Protein AF-A0AAV7KYD8-F1 (afdb_monomer_lite)

Radius of gyration: 27.92 Å; chains: 1; bounding box: 53×37×83 Å

pLDDT: mean 85.66, std 10.7, range [46.75, 97.38]

Structure (mmCIF, N/CA/C/O backbone):
data_AF-A0AAV7KYD8-F1
#
_entry.id   AF-A0AAV7KYD8-F1
#
loop_
_atom_site.group_PDB
_atom_site.id
_atom_site.type_symbol
_atom_site.label_atom_id
_atom_site.label_alt_id
_atom_site.label_comp_id
_atom_site.label_asym_id
_atom_site.label_entity_id
_atom_site.label_seq_id
_atom_site.pdbx_PDB_ins_code
_atom_site.Cartn_x
_atom_site.Cartn_y
_atom_site.Cartn_z
_atom_site.occupancy
_atom_site.B_iso_or_equiv
_atom_site.auth_seq_id
_atom_site.auth_comp_id
_atom_site.auth_asym_id
_atom_site.auth_atom_id
_atom_site.pdbx_PDB_model_num
ATOM 1 N N . MET A 1 1 ? -21.804 -16.417 23.894 1.00 46.75 1 MET A N 1
ATOM 2 C CA . MET A 1 1 ? -22.996 -15.997 24.663 1.00 46.75 1 MET A CA 1
ATOM 3 C C . MET A 1 1 ? -22.481 -15.231 25.869 1.00 46.75 1 MET A C 1
ATOM 5 O O . MET A 1 1 ? -21.725 -15.810 26.631 1.00 46.75 1 MET A O 1
ATOM 9 N N . GLY A 1 2 ? -22.766 -13.933 25.961 1.00 50.97 2 GLY A N 1
ATOM 10 C CA . GLY A 1 2 ? -22.328 -13.080 27.070 1.00 50.97 2 GLY A CA 1
ATOM 11 C C . GLY A 1 2 ? -23.546 -12.567 27.826 1.00 50.97 2 GLY A C 1
ATOM 12 O O . GLY A 1 2 ? -24.590 -12.353 27.208 1.00 50.97 2 GLY A O 1
ATOM 13 N N . ILE A 1 3 ? -23.422 -12.423 29.142 1.00 55.94 3 ILE A N 1
ATOM 14 C CA . ILE A 1 3 ? -24.475 -11.939 30.040 1.00 55.94 3 ILE A CA 1
ATOM 15 C C . ILE A 1 3 ? -23.878 -10.799 30.842 1.00 55.94 3 ILE A C 1
ATOM 17 O O . ILE A 1 3 ? -22.783 -10.935 31.381 1.00 55.94 3 ILE A O 1
ATOM 21 N N . ILE A 1 4 ? -24.587 -9.675 30.888 1.00 53.84 4 ILE A N 1
ATOM 22 C CA . ILE A 1 4 ? -24.207 -8.537 31.717 1.00 53.84 4 ILE A CA 1
ATOM 23 C C . ILE A 1 4 ? -24.899 -8.736 33.059 1.00 53.84 4 ILE A C 1
ATOM 25 O O . ILE A 1 4 ? -26.109 -8.573 33.185 1.00 53.84 4 ILE A O 1
ATOM 29 N N . GLY A 1 5 ? -24.117 -9.141 34.046 1.00 62.25 5 GLY A N 1
ATOM 30 C CA . GLY A 1 5 ? -24.541 -9.311 35.422 1.00 62.25 5 GLY A CA 1
ATOM 31 C C . GLY A 1 5 ? -23.306 -9.442 36.296 1.00 62.25 5 GLY A C 1
ATOM 32 O O . GLY A 1 5 ? -22.256 -9.876 35.824 1.00 62.25 5 GLY A O 1
ATOM 33 N N . ASP A 1 6 ? -23.424 -9.042 37.557 1.00 62.88 6 ASP A N 1
ATOM 34 C CA . ASP A 1 6 ? -22.339 -9.217 38.514 1.00 62.88 6 ASP A CA 1
ATOM 35 C C . ASP A 1 6 ? -21.933 -10.699 38.612 1.00 62.88 6 ASP A C 1
ATOM 37 O O . ASP A 1 6 ? -22.793 -11.58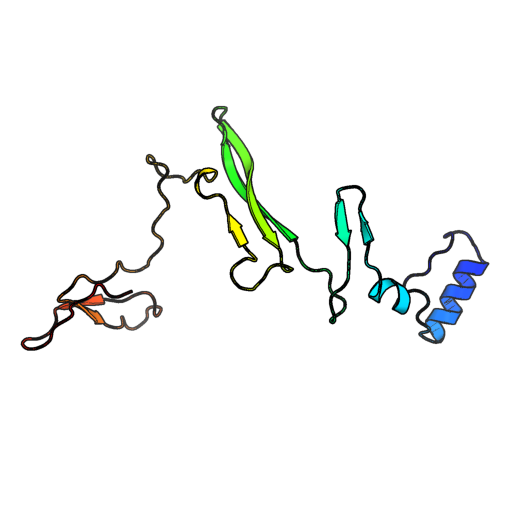2 38.703 1.00 62.88 6 ASP A O 1
ATOM 41 N N . ALA A 1 7 ? -20.624 -10.960 38.584 1.00 63.22 7 ALA A N 1
ATOM 42 C CA . ALA A 1 7 ? -20.066 -12.310 38.547 1.00 63.22 7 ALA A CA 1
ATOM 43 C C . ALA A 1 7 ? -20.322 -13.097 39.843 1.00 63.22 7 ALA A C 1
ATOM 45 O O . ALA A 1 7 ? -20.251 -14.325 39.826 1.00 63.22 7 ALA A O 1
ATOM 46 N N . SER A 1 8 ? -20.640 -12.411 40.948 1.00 76.38 8 SER A N 1
ATOM 47 C CA . SER A 1 8 ? -20.964 -13.039 42.234 1.00 76.38 8 SER A CA 1
ATOM 48 C C . SER A 1 8 ? -22.467 -13.264 42.453 1.00 76.38 8 SER A C 1
ATOM 50 O O . SER A 1 8 ? -22.863 -13.978 43.375 1.00 76.38 8 SER A O 1
ATOM 52 N N . SER A 1 9 ? -23.324 -12.726 41.580 1.00 84.00 9 SER A N 1
ATOM 53 C CA . SER A 1 9 ? -24.775 -12.876 41.690 1.00 84.00 9 SER A CA 1
ATOM 54 C C . SER A 1 9 ? -25.233 -14.285 41.300 1.00 84.00 9 SER A C 1
ATOM 56 O O . SER A 1 9 ? -25.197 -14.691 40.133 1.00 84.00 9 SER A O 1
ATOM 58 N N . SER A 1 10 ? -25.752 -15.020 42.284 1.00 84.62 10 SER A N 1
ATOM 59 C CA . SER A 1 10 ? -26.361 -16.342 42.097 1.00 84.62 10 SER A CA 1
ATOM 60 C C . SER A 1 10 ? -27.524 -16.319 41.096 1.00 84.62 10 SER A C 1
ATOM 62 O O . SER A 1 10 ? -27.648 -17.236 40.283 1.00 84.62 10 SER A O 1
ATOM 64 N N . CYS A 1 11 ? -28.323 -15.245 41.081 1.00 81.31 11 CYS A N 1
ATOM 65 C CA . CYS A 1 11 ? -29.377 -15.028 40.087 1.00 81.31 11 CYS A CA 1
ATOM 66 C C . CYS A 1 11 ? -28.812 -14.878 38.670 1.00 81.31 11 CYS A C 1
ATOM 68 O O . CYS A 1 11 ? -29.321 -15.511 37.745 1.00 81.31 11 CYS A O 1
ATOM 70 N N . SER A 1 12 ? -27.747 -14.091 38.489 1.00 76.56 12 SER A N 1
ATOM 71 C CA . SER A 1 12 ? -27.112 -13.896 37.177 1.00 76.56 12 SER A CA 1
ATOM 72 C C . SER A 1 12 ? -26.561 -15.213 36.623 1.00 76.56 12 SER A C 1
ATOM 74 O O . SER A 1 12 ? -26.757 -15.522 35.447 1.00 76.56 12 SER A O 1
ATOM 76 N N . ILE A 1 13 ? -25.938 -16.030 37.480 1.00 77.75 13 ILE A N 1
ATOM 77 C CA . ILE A 1 13 ? -25.405 -17.353 37.119 1.00 77.75 13 ILE A CA 1
ATOM 78 C C . ILE A 1 13 ? -26.534 -18.341 36.781 1.00 77.75 13 ILE A C 1
ATOM 80 O O . ILE A 1 13 ? -26.431 -19.092 35.808 1.00 77.75 13 ILE A O 1
ATOM 84 N N . ALA A 1 14 ? -27.616 -18.360 37.565 1.00 83.19 14 ALA A N 1
ATOM 85 C CA . ALA A 1 14 ? -28.757 -19.242 37.320 1.00 83.19 14 ALA A CA 1
ATOM 86 C C . ALA A 1 14 ? -29.457 -18.898 35.999 1.00 83.19 14 ALA A C 1
ATOM 88 O O . ALA A 1 14 ? -29.683 -19.786 35.174 1.00 83.19 14 ALA A O 1
ATOM 89 N N . MET A 1 15 ? -29.707 -17.607 35.761 1.00 79.56 15 MET A N 1
ATOM 90 C CA . MET A 1 15 ? -30.241 -17.124 34.491 1.00 79.56 15 MET A CA 1
ATOM 91 C C . MET A 1 15 ? -29.323 -17.556 33.353 1.00 79.56 15 MET A C 1
ATOM 93 O O . MET A 1 15 ? -29.797 -18.190 32.412 1.00 79.56 15 MET A O 1
ATOM 97 N N . ALA A 1 16 ? -28.010 -17.336 33.474 1.00 73.88 16 ALA A N 1
ATOM 98 C CA . ALA A 1 16 ? -27.039 -17.713 32.453 1.00 73.88 16 ALA A CA 1
ATOM 99 C C . ALA A 1 16 ? -27.119 -19.161 31.996 1.00 73.88 16 ALA A C 1
ATOM 101 O O . ALA A 1 16 ? -27.101 -19.438 30.794 1.00 73.88 16 ALA A O 1
ATOM 102 N N . ARG A 1 17 ? -27.248 -20.081 32.950 1.00 79.50 17 ARG A N 1
ATOM 103 C CA . ARG A 1 17 ? -27.383 -21.509 32.665 1.00 79.50 17 ARG A CA 1
ATOM 104 C C . ARG A 1 17 ? -28.686 -21.818 31.937 1.00 79.50 17 ARG A C 1
ATOM 106 O O . ARG A 1 17 ? -28.653 -22.524 30.935 1.00 79.50 17 ARG A O 1
ATOM 113 N N . VAL A 1 18 ? -29.809 -21.265 32.396 1.00 81.56 18 VAL A N 1
ATOM 114 C CA . VAL A 1 18 ? -31.124 -21.472 31.767 1.00 81.56 18 VAL A CA 1
ATOM 115 C C . VAL A 1 18 ? -31.115 -20.964 30.327 1.00 81.56 18 VAL A C 1
ATOM 117 O O . VAL A 1 18 ? -31.463 -21.689 29.401 1.00 81.56 18 VAL A O 1
ATOM 120 N N . LEU A 1 19 ? -30.640 -19.746 30.104 1.00 76.62 19 LEU A N 1
ATOM 121 C CA . LEU A 1 19 ? -30.600 -19.139 28.773 1.00 76.62 19 LEU A CA 1
ATOM 122 C C . LEU A 1 19 ? -29.635 -19.868 27.837 1.00 76.62 19 LEU A C 1
ATOM 124 O O . LEU A 1 19 ? -29.924 -20.006 26.648 1.00 76.62 19 LEU A O 1
ATOM 128 N N . GLY A 1 20 ? -28.523 -20.366 28.389 1.00 73.31 20 GLY A N 1
ATOM 129 C CA . GLY A 1 20 ? -27.576 -21.247 27.714 1.00 73.31 20 GLY A CA 1
ATOM 130 C C . GLY A 1 20 ? -28.222 -22.534 27.217 1.00 73.31 20 GLY A C 1
ATOM 131 O O . GLY A 1 20 ? -28.061 -22.875 26.045 1.00 73.31 20 GLY A O 1
ATOM 132 N N . LEU A 1 21 ? -29.005 -23.201 28.072 1.00 83.62 21 LEU A N 1
ATOM 133 C CA . LEU A 1 21 ? -29.729 -24.430 27.728 1.00 83.62 21 LEU A CA 1
ATOM 134 C C . LEU A 1 21 ? -30.704 -24.218 26.562 1.00 83.62 21 LEU A C 1
ATOM 136 O O . LEU A 1 21 ? -30.774 -25.055 25.666 1.00 83.62 21 LEU A O 1
ATOM 140 N N . TYR A 1 22 ? -31.400 -23.080 26.529 1.00 80.06 22 TYR A N 1
ATOM 141 C CA . TYR A 1 22 ? -32.370 -22.760 25.476 1.00 80.06 22 TYR A CA 1
ATOM 142 C C . TYR A 1 22 ? -31.772 -22.020 24.266 1.00 80.06 22 TYR A C 1
ATOM 144 O O . TYR A 1 22 ? -32.514 -21.622 23.370 1.00 80.06 22 TYR A O 1
ATOM 152 N N . ARG A 1 23 ? -30.446 -21.802 24.227 1.00 72.69 23 ARG A N 1
ATOM 153 C CA . ARG A 1 23 ? -29.763 -20.939 23.237 1.00 72.69 23 ARG A CA 1
ATOM 154 C C . ARG A 1 23 ? -30.434 -19.569 23.053 1.00 72.69 23 ARG A C 1
ATOM 156 O O . ARG A 1 23 ? -30.372 -18.989 21.970 1.00 72.69 23 ARG A O 1
ATOM 163 N N . LEU A 1 24 ? -31.056 -19.032 24.102 1.00 70.31 24 LEU A N 1
ATOM 164 C CA . LEU A 1 24 ? -31.745 -17.749 24.032 1.00 70.31 24 LEU A CA 1
ATOM 165 C C . LEU A 1 24 ? -30.709 -16.615 23.986 1.00 70.31 24 LEU A C 1
ATOM 167 O O . LEU A 1 24 ? -29.935 -16.450 24.935 1.00 70.31 24 LEU A O 1
ATOM 171 N N . PRO A 1 25 ? -30.653 -15.820 22.902 1.00 63.41 25 PRO A N 1
ATOM 172 C CA . PRO A 1 25 ? -29.710 -14.718 22.811 1.00 63.41 25 PRO A CA 1
ATOM 173 C C . PRO A 1 25 ? -30.164 -13.582 23.733 1.00 63.41 25 PRO A C 1
ATOM 175 O O . PRO A 1 25 ? -31.160 -12.925 23.460 1.00 63.41 25 PRO A O 1
ATOM 178 N N . GLN A 1 26 ? -29.429 -13.315 24.814 1.00 64.94 26 GLN A N 1
ATOM 179 C CA . GLN A 1 26 ? -29.787 -12.223 25.733 1.00 64.94 26 GLN A CA 1
ATOM 180 C C . GLN A 1 26 ? -29.348 -10.837 25.271 1.00 64.94 26 GLN A C 1
ATOM 182 O O . GLN A 1 26 ? -30.020 -9.848 25.528 1.00 64.94 26 GLN A O 1
ATOM 187 N N . ILE A 1 27 ? -28.203 -10.760 24.600 1.00 65.81 27 ILE A N 1
ATOM 188 C CA . ILE A 1 27 ? -27.545 -9.490 24.266 1.00 65.81 27 ILE A CA 1
ATOM 189 C C . ILE A 1 27 ? -27.211 -9.416 22.767 1.00 65.81 27 ILE A C 1
ATOM 191 O O . ILE A 1 27 ? -26.993 -8.346 22.205 1.00 65.81 27 ILE A O 1
ATOM 195 N N . THR A 1 28 ? -27.226 -10.557 22.077 1.00 68.50 28 THR A N 1
ATOM 19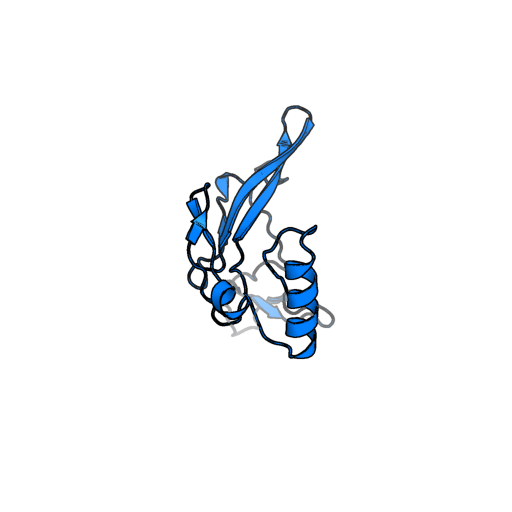6 C CA . THR A 1 28 ? -26.697 -10.695 20.717 1.00 68.50 28 THR A CA 1
ATOM 197 C C . THR A 1 28 ? -27.474 -9.882 19.682 1.00 68.50 28 THR A C 1
ATOM 199 O O . THR A 1 28 ? -26.868 -9.375 18.745 1.00 68.50 28 THR A O 1
ATOM 202 N N . GLN A 1 29 ? -28.793 -9.720 19.836 1.00 72.38 29 GLN A N 1
ATOM 203 C CA . GLN A 1 29 ? -29.587 -8.905 18.906 1.00 72.38 29 GLN A CA 1
ATOM 204 C C . GLN A 1 29 ? -29.337 -7.404 19.075 1.00 72.38 29 GLN A C 1
ATOM 206 O O . GLN A 1 29 ? -29.315 -6.681 18.082 1.00 72.38 29 GLN A O 1
ATOM 211 N N . TYR A 1 30 ? -29.130 -6.947 20.312 1.00 76.31 30 TYR A N 1
ATOM 212 C CA . TYR A 1 30 ? -28.864 -5.542 20.604 1.00 76.31 30 TYR A CA 1
ATOM 213 C C . TYR A 1 30 ? -27.440 -5.155 20.207 1.00 76.31 30 TYR A C 1
ATOM 215 O O . TYR A 1 30 ? -27.274 -4.143 19.537 1.00 76.31 30 TYR A O 1
ATOM 223 N N . ILE A 1 31 ? -26.439 -5.999 20.504 1.00 78.56 31 ILE A N 1
ATOM 224 C CA . ILE A 1 31 ? -25.041 -5.765 20.097 1.00 78.56 31 ILE A CA 1
ATOM 225 C C . ILE A 1 31 ? -24.913 -5.605 18.581 1.00 78.56 31 ILE A C 1
ATOM 227 O O . ILE A 1 31 ? -24.232 -4.692 18.133 1.00 78.56 31 ILE A O 1
ATOM 231 N N . LYS A 1 32 ? -25.620 -6.418 17.785 1.00 74.25 32 LYS A N 1
ATOM 232 C CA . LYS A 1 32 ? -25.599 -6.314 16.314 1.00 74.25 32 LYS A CA 1
ATOM 233 C C . LYS A 1 32 ? -26.106 -4.973 15.766 1.00 74.25 32 LYS A C 1
ATOM 235 O O . LYS A 1 32 ? -25.852 -4.675 14.609 1.00 74.25 32 LYS A O 1
ATOM 240 N N . LYS A 1 33 ? -26.848 -4.197 16.563 1.00 81.62 33 LYS A N 1
ATOM 241 C CA . LYS A 1 33 ? -27.431 -2.900 16.176 1.00 81.62 33 LYS A CA 1
ATOM 242 C C . LYS A 1 33 ? -26.752 -1.715 16.864 1.00 81.62 33 LYS A C 1
ATOM 244 O O . LYS A 1 33 ? -27.249 -0.596 16.781 1.00 81.62 33 LYS A O 1
ATOM 249 N N . VAL A 1 34 ? -25.664 -1.958 17.591 1.00 87.25 34 VAL A N 1
ATOM 250 C CA . VAL A 1 34 ? -24.914 -0.900 18.259 1.00 87.25 34 VAL A CA 1
ATOM 251 C C . VAL A 1 34 ? -24.243 -0.026 17.204 1.00 87.25 34 VAL A C 1
ATOM 253 O O . VAL A 1 34 ? -23.532 -0.528 16.340 1.00 87.25 34 VAL A O 1
ATOM 256 N N . HIS A 1 35 ? -24.463 1.281 17.312 1.00 89.75 35 HIS A N 1
ATOM 257 C CA . HIS A 1 35 ? -23.749 2.312 16.569 1.00 89.75 35 HIS A CA 1
ATOM 258 C C . HIS A 1 35 ? -23.588 3.507 17.503 1.00 89.75 35 HIS A C 1
ATOM 260 O O . HIS A 1 35 ? -24.567 4.143 17.890 1.00 89.75 35 HIS A O 1
ATOM 266 N N . PHE A 1 36 ? -22.362 3.760 17.946 1.00 89.69 36 PHE A N 1
ATOM 267 C CA . PHE A 1 36 ? -22.052 4.875 18.839 1.00 89.69 36 PHE A CA 1
ATOM 268 C C . PHE A 1 36 ? -20.660 5.423 18.554 1.00 89.69 36 PHE A C 1
ATOM 270 O O . PHE A 1 36 ? -19.851 4.786 17.885 1.00 89.69 36 PHE A O 1
ATOM 277 N N . LYS A 1 37 ? -20.381 6.605 19.099 1.00 90.19 37 LYS A N 1
ATOM 278 C CA . LYS A 1 37 ? -19.068 7.241 19.042 1.00 90.19 37 LYS A CA 1
ATOM 279 C C . LYS A 1 37 ? -18.349 7.029 20.375 1.00 90.19 37 LYS A C 1
ATOM 281 O O . LYS A 1 37 ? -18.933 7.293 21.428 1.00 90.19 37 LYS A O 1
ATOM 286 N N . ASN A 1 38 ? -17.122 6.515 20.355 1.00 86.81 38 ASN A N 1
ATOM 287 C CA . ASN A 1 38 ? -16.344 6.298 21.577 1.00 86.81 38 ASN A CA 1
ATOM 288 C C . ASN A 1 38 ? -15.779 7.627 22.134 1.00 86.81 38 ASN A C 1
ATOM 290 O O . ASN A 1 38 ? -15.970 8.697 21.556 1.00 86.81 38 ASN A O 1
ATOM 294 N N . LYS A 1 39 ? -15.060 7.572 23.266 1.00 92.88 39 LYS A N 1
ATOM 295 C CA . LYS A 1 39 ? -14.479 8.766 23.916 1.00 92.88 39 LYS A CA 1
ATOM 296 C C . LYS A 1 39 ? -13.435 9.502 23.066 1.00 92.88 39 LYS A C 1
ATOM 298 O O . LYS A 1 39 ? -13.165 10.666 23.335 1.00 92.88 39 LYS A O 1
ATOM 303 N N . VAL A 1 40 ? -12.849 8.823 22.083 1.00 87.69 40 VAL A N 1
ATOM 304 C CA . VAL A 1 40 ? -11.826 9.363 21.176 1.00 87.69 40 VAL A CA 1
ATOM 305 C C . VAL A 1 40 ? -12.462 9.897 19.885 1.00 87.69 40 VAL A C 1
ATOM 307 O O . VAL A 1 40 ? -11.807 10.564 19.094 1.00 87.69 40 VAL A O 1
ATOM 310 N N . GLY A 1 41 ? -13.769 9.693 19.693 1.00 83.94 41 GLY A N 1
ATOM 311 C CA . GLY A 1 41 ? -14.490 10.176 18.522 1.00 83.94 41 GLY A CA 1
ATOM 312 C C . GLY A 1 41 ? -14.600 9.159 17.383 1.00 83.94 41 GLY A C 1
ATOM 313 O O . GLY A 1 41 ? -15.035 9.528 16.297 1.00 83.94 41 GLY A O 1
ATOM 314 N N . GLU A 1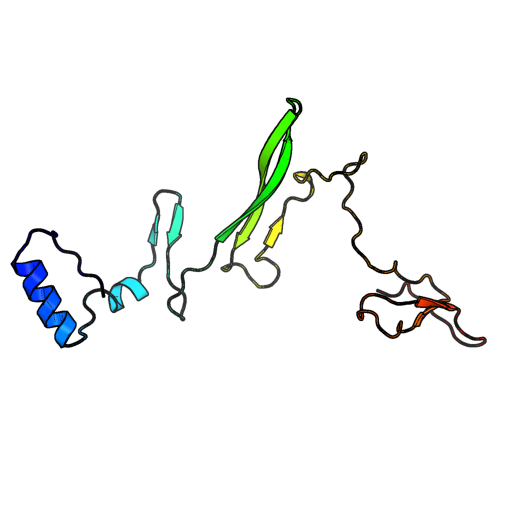 42 ? -14.253 7.896 17.599 1.00 83.38 42 GLU A N 1
ATOM 315 C CA . GLU A 1 42 ? -14.354 6.858 16.569 1.00 83.38 42 GLU A CA 1
ATOM 316 C C . GLU A 1 42 ? -15.746 6.227 16.588 1.00 83.38 42 GLU A C 1
ATOM 318 O O . GLU A 1 42 ? -16.307 5.961 17.657 1.00 83.38 42 GLU A O 1
ATOM 323 N N . GLU A 1 43 ? -16.315 5.974 15.411 1.00 86.62 43 GLU A N 1
ATOM 324 C CA . GLU A 1 43 ? -17.573 5.235 15.317 1.00 86.62 43 GLU A CA 1
ATOM 325 C C . GLU A 1 43 ? -17.335 3.738 15.507 1.00 86.62 43 GLU A C 1
ATOM 327 O O . GLU A 1 43 ? -16.488 3.138 14.842 1.00 86.62 43 GLU A O 1
ATOM 332 N N . VAL A 1 44 ? -18.122 3.132 16.389 1.00 86.44 44 VAL A N 1
ATOM 333 C CA . VAL A 1 44 ? -18.126 1.700 16.679 1.00 86.44 44 VAL A CA 1
ATOM 334 C C . VAL A 1 44 ? -19.476 1.145 16.254 1.00 86.44 44 VAL A C 1
ATOM 336 O O . VAL A 1 44 ? -20.508 1.503 16.828 1.00 86.44 44 VAL A O 1
ATOM 339 N N . PHE A 1 45 ? -19.461 0.281 15.242 1.00 88.44 45 PHE A N 1
ATOM 340 C CA . PHE A 1 45 ? -20.640 -0.393 14.712 1.00 88.44 45 PHE A CA 1
ATOM 341 C C . PHE A 1 45 ? -20.272 -1.741 14.088 1.00 88.44 45 PHE A C 1
ATOM 343 O O . PHE A 1 45 ? -19.094 -2.040 13.883 1.00 88.44 45 PHE A O 1
ATOM 350 N N . PHE A 1 46 ? -21.292 -2.542 13.785 1.00 87.06 46 PHE A N 1
ATOM 351 C CA . PHE A 1 46 ? -21.151 -3.792 13.045 1.00 87.06 46 PHE A CA 1
ATOM 352 C C . PHE A 1 46 ? -21.747 -3.644 11.643 1.00 87.06 46 PHE A C 1
ATOM 354 O O . PHE A 1 46 ? -22.828 -3.073 11.485 1.00 87.06 46 PHE A O 1
ATOM 361 N N . ASN A 1 47 ? -21.055 -4.158 10.626 1.00 82.81 47 ASN A N 1
ATOM 362 C CA . ASN A 1 47 ? -21.565 -4.222 9.258 1.00 82.81 47 ASN A CA 1
ATOM 363 C C . ASN A 1 47 ? -22.685 -5.284 9.132 1.00 82.81 47 ASN A C 1
ATOM 365 O O . ASN A 1 47 ? -23.054 -5.956 10.099 1.00 82.81 47 ASN A O 1
ATOM 369 N N . GLN A 1 48 ? -23.230 -5.468 7.926 1.00 82.50 48 GLN A N 1
ATOM 370 C CA . GLN A 1 48 ? -24.321 -6.425 7.673 1.00 82.50 48 GLN A CA 1
ATOM 371 C C . GLN A 1 48 ? -23.950 -7.883 8.008 1.00 82.50 48 GLN A C 1
ATOM 373 O O . GLN A 1 48 ? -24.825 -8.672 8.366 1.00 82.50 48 GLN A O 1
ATOM 378 N N . ASN A 1 49 ? -22.657 -8.217 7.964 1.00 81.75 49 ASN A N 1
ATOM 379 C CA . ASN A 1 49 ? -22.126 -9.536 8.309 1.00 81.75 49 ASN A CA 1
ATOM 380 C C . ASN A 1 49 ? -21.889 -9.700 9.823 1.00 81.75 49 ASN A C 1
ATOM 382 O O . ASN A 1 49 ? -21.625 -10.806 10.295 1.00 81.75 49 ASN A O 1
ATOM 386 N N . GLY A 1 50 ? -22.039 -8.629 10.610 1.00 77.75 50 GLY A N 1
ATOM 387 C CA . GLY A 1 50 ? -21.759 -8.625 12.043 1.00 77.75 50 GLY A CA 1
ATOM 388 C C . GLY A 1 50 ? -20.280 -8.420 12.377 1.00 77.75 50 GLY A C 1
ATOM 389 O O . GLY A 1 50 ? -19.861 -8.785 13.474 1.00 77.75 50 GLY A O 1
ATOM 390 N N . GLU A 1 51 ? -19.500 -7.858 11.455 1.00 81.75 51 GLU A N 1
ATOM 391 C CA . GLU A 1 51 ? -18.071 -7.582 11.614 1.00 81.75 51 GLU A CA 1
ATOM 392 C C . GLU A 1 51 ? -17.847 -6.108 11.949 1.00 81.75 51 GLU A C 1
ATOM 394 O O . GLU A 1 51 ? -18.615 -5.238 11.534 1.00 81.75 51 GLU A O 1
ATOM 399 N N . VAL A 1 52 ? -16.787 -5.818 12.698 1.00 84.75 52 VAL A N 1
ATOM 400 C CA . VAL A 1 52 ? -16.360 -4.438 12.944 1.00 84.75 52 VAL A CA 1
ATOM 401 C C . VAL A 1 52 ? -15.518 -3.996 11.745 1.00 84.75 52 VAL A C 1
ATOM 403 O O . VAL A 1 52 ? -14.525 -4.669 11.464 1.00 84.75 52 VAL A O 1
ATOM 406 N N . PRO A 1 53 ? -15.869 -2.900 11.046 1.00 86.25 53 PRO A N 1
ATOM 407 C CA . PRO A 1 53 ? -15.066 -2.423 9.927 1.00 86.25 53 PRO A CA 1
ATOM 408 C C . PRO A 1 53 ? -13.651 -2.091 10.392 1.00 86.25 53 PRO A C 1
ATOM 410 O O . PRO A 1 53 ? -13.473 -1.390 11.396 1.00 86.25 53 PRO A O 1
ATOM 413 N N . ALA A 1 54 ? -12.665 -2.603 9.663 1.00 85.94 54 ALA A N 1
ATOM 414 C CA . ALA A 1 54 ? -11.271 -2.516 10.053 1.00 85.94 54 ALA A CA 1
ATOM 415 C C . ALA A 1 54 ? -10.705 -1.103 9.851 1.00 85.94 54 ALA A C 1
ATOM 417 O O . ALA A 1 54 ? -10.926 -0.467 8.822 1.00 85.94 54 ALA A O 1
ATOM 418 N N . GLN A 1 55 ? -9.933 -0.642 10.833 1.00 89.94 55 GLN A N 1
ATOM 419 C CA . GLN A 1 55 ? -9.135 0.576 10.746 1.00 89.94 55 GLN A CA 1
ATOM 420 C C . GLN A 1 55 ? -7.728 0.273 11.251 1.00 89.94 55 GLN A C 1
ATOM 422 O O . GLN A 1 55 ? -7.570 -0.324 12.318 1.00 89.94 55 GLN A O 1
ATOM 427 N N . TYR A 1 56 ? -6.715 0.649 10.474 1.00 92.25 56 TYR A N 1
ATOM 428 C CA . TYR A 1 56 ? -5.315 0.385 10.803 1.00 92.25 56 TYR A CA 1
ATOM 429 C C . TYR A 1 56 ? -4.442 1.599 10.533 1.00 92.25 56 TYR A C 1
ATOM 431 O O . TYR A 1 56 ? -4.611 2.278 9.525 1.00 92.25 56 TYR A O 1
ATOM 439 N N . ASP A 1 57 ? -3.438 1.799 11.380 1.00 95.44 57 ASP A N 1
ATOM 440 C CA . ASP A 1 57 ? -2.353 2.733 11.106 1.00 95.44 57 ASP A CA 1
ATOM 441 C C . ASP A 1 57 ? -1.310 2.086 10.189 1.00 95.44 57 ASP A C 1
ATOM 443 O O . ASP A 1 57 ? -0.862 0.958 10.413 1.00 95.44 57 ASP A O 1
ATOM 447 N N . ILE A 1 58 ? -0.869 2.828 9.175 1.00 97.31 58 ILE A N 1
ATOM 448 C CA . ILE A 1 58 ? 0.267 2.448 8.333 1.00 97.31 58 ILE A CA 1
ATOM 449 C C . ILE A 1 58 ? 1.511 3.104 8.921 1.00 97.31 58 ILE A C 1
ATOM 451 O O . ILE A 1 58 ? 1.635 4.330 8.948 1.00 97.31 58 ILE A O 1
ATOM 455 N N . VAL A 1 59 ? 2.446 2.279 9.388 1.00 97.06 59 VAL A N 1
ATOM 456 C CA . VAL A 1 59 ? 3.629 2.718 10.132 1.00 97.06 59 VAL A CA 1
ATOM 457 C C . VAL A 1 59 ? 4.899 2.463 9.328 1.00 97.06 59 VAL A C 1
ATOM 459 O O . VAL A 1 59 ? 5.135 1.362 8.833 1.00 97.06 59 VAL A O 1
ATOM 462 N N . ASN A 1 60 ? 5.759 3.473 9.250 1.00 95.88 60 ASN A N 1
ATOM 463 C CA . ASN A 1 60 ? 7.106 3.367 8.714 1.00 95.88 60 ASN A CA 1
ATOM 464 C C . ASN A 1 60 ? 8.125 3.373 9.865 1.00 95.88 60 ASN A C 1
ATOM 466 O O . ASN A 1 60 ? 8.129 4.266 10.712 1.00 95.88 60 ASN A O 1
ATOM 470 N N . TRP A 1 61 ? 8.985 2.355 9.907 1.00 93.56 61 TRP A N 1
ATOM 471 C CA . TRP A 1 61 ? 10.048 2.223 10.903 1.00 93.56 61 TRP A CA 1
ATOM 472 C C . TRP A 1 61 ? 11.260 3.047 10.477 1.00 93.56 61 TRP A C 1
ATOM 474 O O . TRP A 1 61 ? 11.981 2.684 9.549 1.00 93.56 61 TRP A O 1
ATOM 484 N N . GLN A 1 62 ? 11.482 4.168 11.153 1.00 92.19 62 GLN A N 1
ATOM 485 C CA . GLN A 1 62 ? 12.477 5.161 10.768 1.00 92.19 62 GLN A CA 1
ATOM 486 C C . GLN A 1 62 ? 13.664 5.141 11.722 1.00 92.19 62 GLN A C 1
ATOM 488 O O . GLN A 1 62 ? 13.491 5.122 12.942 1.00 92.19 62 GLN A O 1
ATOM 493 N N . ARG A 1 63 ? 14.885 5.188 11.184 1.00 86.88 63 ARG A N 1
ATOM 494 C CA . ARG A 1 63 ? 16.086 5.361 12.007 1.00 86.88 63 ARG A CA 1
ATOM 495 C C . ARG A 1 63 ? 16.170 6.818 12.478 1.00 86.88 63 ARG A C 1
ATOM 497 O O . ARG A 1 63 ? 16.155 7.740 11.671 1.00 86.88 63 ARG A O 1
ATOM 504 N N . SER A 1 64 ? 16.237 7.012 13.789 1.00 81.19 64 SER A N 1
ATOM 505 C CA . SER A 1 64 ? 16.501 8.292 14.440 1.00 81.19 64 SER A CA 1
ATOM 506 C C . SER A 1 64 ? 17.950 8.726 14.212 1.00 81.19 64 SER A C 1
ATOM 508 O O . SER A 1 64 ? 18.845 7.890 14.067 1.00 81.19 64 SER A O 1
ATOM 510 N N . THR A 1 65 ? 18.198 10.033 14.262 1.00 80.00 65 THR A N 1
ATOM 511 C CA . THR A 1 65 ? 19.549 10.617 14.291 1.00 80.00 65 THR A CA 1
ATOM 512 C C . THR A 1 65 ? 20.374 10.118 15.479 1.00 80.00 65 THR A C 1
ATOM 514 O O . THR A 1 65 ? 21.595 10.071 15.403 1.00 80.00 65 THR A O 1
ATOM 517 N N . GLU A 1 66 ? 19.710 9.684 16.550 1.00 84.19 66 GLU A N 1
ATOM 518 C CA . GLU A 1 66 ? 20.322 9.112 17.758 1.00 84.19 66 GLU A CA 1
ATOM 519 C C . GLU A 1 66 ? 20.624 7.602 17.633 1.00 84.19 66 GLU A C 1
ATOM 521 O O . GLU A 1 66 ? 21.061 6.967 18.587 1.00 84.19 66 GLU A O 1
ATOM 526 N N . GLY A 1 67 ? 20.385 6.997 16.463 1.00 81.44 67 GLY A N 1
ATOM 527 C CA . GLY A 1 67 ? 20.718 5.597 16.165 1.00 81.44 67 GLY A CA 1
ATOM 528 C C . GLY A 1 67 ? 19.620 4.570 16.476 1.00 81.44 67 GLY A C 1
ATOM 529 O O . GLY A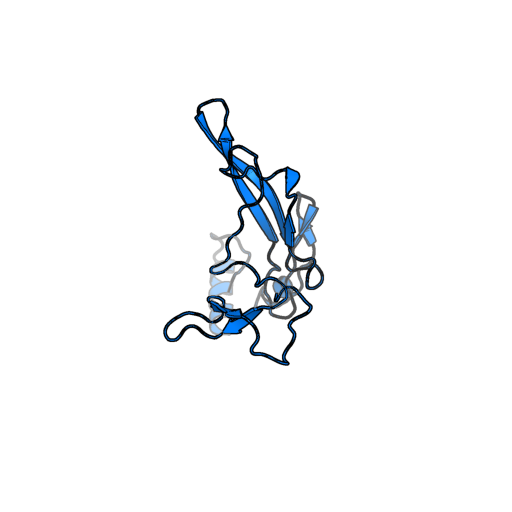 1 67 ? 19.711 3.436 16.009 1.00 81.44 67 GLY A O 1
ATOM 530 N N . GLY A 1 68 ? 18.559 4.953 17.195 1.00 87.62 68 GLY A N 1
ATOM 531 C CA . GLY A 1 68 ? 17.392 4.096 17.460 1.00 87.62 68 GLY A CA 1
ATOM 532 C C . GLY A 1 68 ? 16.434 3.967 16.269 1.00 87.62 68 GLY A C 1
ATOM 533 O O . GLY A 1 68 ? 16.472 4.778 15.349 1.00 87.62 68 GLY A O 1
ATOM 534 N N . ILE A 1 69 ? 15.541 2.973 16.281 1.00 91.44 69 ILE A N 1
ATOM 535 C CA . ILE A 1 69 ? 14.439 2.859 15.309 1.00 91.44 69 ILE A CA 1
ATOM 536 C C . ILE A 1 69 ? 13.147 3.288 16.002 1.00 91.44 69 ILE A C 1
ATOM 538 O O . ILE A 1 69 ? 12.820 2.770 17.068 1.00 91.44 69 ILE A O 1
ATOM 542 N N . ARG A 1 70 ? 12.410 4.218 15.393 1.00 92.75 70 ARG A N 1
ATOM 543 C CA . ARG A 1 70 ? 11.115 4.692 15.887 1.00 92.75 70 ARG A CA 1
ATOM 544 C C . ARG A 1 70 ? 10.003 4.403 14.873 1.00 92.75 70 ARG A C 1
ATOM 546 O O . ARG A 1 70 ? 10.209 4.631 13.678 1.00 92.75 70 ARG A O 1
ATOM 553 N N . PRO A 1 71 ? 8.833 3.923 15.317 1.00 94.62 71 PRO A N 1
ATOM 554 C CA . PRO A 1 71 ? 7.661 3.839 14.461 1.00 94.62 71 PRO A CA 1
ATOM 555 C C . PRO A 1 71 ? 7.108 5.246 14.207 1.00 94.62 71 PRO A C 1
ATOM 557 O O . PRO A 1 71 ? 6.959 6.042 15.135 1.00 94.62 71 PRO A O 1
ATOM 560 N N . VAL A 1 72 ? 6.810 5.556 12.949 1.00 95.12 72 VAL A N 1
ATOM 561 C CA . VAL A 1 72 ? 6.148 6.799 12.540 1.00 95.12 72 VAL A CA 1
ATOM 562 C C . VAL A 1 72 ? 4.923 6.438 11.718 1.00 95.12 72 VAL A C 1
ATOM 564 O O . VAL A 1 72 ? 5.051 5.786 10.684 1.00 95.12 72 VAL A O 1
ATOM 567 N N . THR A 1 73 ? 3.739 6.847 12.165 1.00 97.12 73 THR A N 1
ATOM 568 C CA . THR A 1 73 ? 2.513 6.692 11.376 1.00 97.12 73 THR A CA 1
ATOM 569 C C . THR A 1 73 ? 2.592 7.599 10.151 1.00 97.12 73 THR A C 1
ATOM 571 O O . THR A 1 73 ? 2.733 8.814 10.272 1.00 97.12 73 THR A O 1
ATOM 574 N N . VAL A 1 74 ? 2.534 6.998 8.965 1.00 97.38 74 VAL A N 1
ATOM 575 C CA . VAL A 1 74 ? 2.628 7.677 7.661 1.00 97.38 74 VAL A CA 1
ATOM 576 C C . VAL A 1 74 ? 1.322 7.606 6.879 1.00 97.38 74 VAL A C 1
ATOM 578 O O . VAL A 1 74 ? 1.211 8.202 5.813 1.00 97.38 74 VAL A O 1
ATOM 581 N N . GLY A 1 75 ? 0.329 6.883 7.382 1.00 97.06 75 GLY A N 1
ATOM 582 C CA . GLY A 1 75 ? -0.941 6.707 6.706 1.00 97.06 75 GLY A CA 1
ATOM 583 C C . GLY A 1 75 ? -1.916 5.882 7.524 1.00 97.06 75 GLY A C 1
ATOM 584 O O . GLY A 1 75 ? -1.636 5.535 8.670 1.00 97.06 75 GLY A O 1
ATOM 585 N N . GLY A 1 76 ? -3.033 5.534 6.901 1.00 96.00 76 GLY A N 1
ATOM 586 C CA . GLY A 1 76 ? -4.052 4.688 7.494 1.00 96.00 76 GLY A CA 1
ATOM 587 C C . GLY A 1 76 ? -4.818 3.890 6.448 1.00 96.00 76 GLY A C 1
ATOM 588 O O . GLY A 1 76 ? -4.843 4.235 5.261 1.00 96.00 76 GLY A O 1
ATOM 589 N N . TYR A 1 77 ? -5.430 2.815 6.923 1.00 94.69 77 TYR A N 1
ATOM 590 C CA . TYR A 1 77 ? -6.419 2.024 6.216 1.00 94.69 77 TYR A CA 1
ATOM 591 C C . TYR A 1 77 ? -7.776 2.199 6.895 1.00 94.69 77 TYR A C 1
ATOM 593 O O . TYR A 1 77 ? -7.857 2.060 8.116 1.00 94.69 77 TYR A O 1
ATOM 601 N N . ASP A 1 78 ? -8.826 2.456 6.119 1.00 92.44 78 ASP A N 1
ATOM 602 C CA . ASP A 1 78 ? -10.207 2.476 6.601 1.00 92.44 78 ASP A CA 1
ATOM 603 C C . ASP A 1 78 ? -11.115 1.694 5.651 1.00 92.44 78 ASP A C 1
ATOM 605 O O . ASP A 1 78 ? -11.394 2.121 4.529 1.00 92.44 78 ASP A O 1
ATOM 609 N N . ASP A 1 79 ? -11.608 0.554 6.131 1.00 89.25 79 ASP A N 1
ATOM 610 C CA . ASP A 1 79 ? -12.509 -0.342 5.401 1.00 89.25 79 ASP A CA 1
ATOM 611 C C . ASP A 1 79 ? -13.860 0.305 5.060 1.00 89.25 79 ASP A C 1
ATOM 613 O O . ASP A 1 79 ? -14.604 -0.166 4.205 1.00 89.25 79 ASP A O 1
ATOM 617 N N . ARG A 1 80 ? -14.198 1.404 5.743 1.00 87.56 80 ARG A N 1
ATOM 618 C CA . ARG A 1 80 ? -15.450 2.147 5.547 1.00 87.56 80 ARG A CA 1
ATOM 619 C C . ARG A 1 80 ? -15.389 3.076 4.342 1.00 87.56 80 ARG A C 1
ATOM 621 O O . ARG A 1 80 ? -16.428 3.570 3.901 1.00 87.56 80 ARG A O 1
ATOM 628 N N . ALA A 1 81 ? -14.189 3.383 3.856 1.00 90.38 81 ALA A N 1
ATOM 629 C CA . ALA A 1 81 ? -14.012 4.292 2.742 1.00 90.38 81 ALA A CA 1
ATOM 630 C C . ALA A 1 81 ? -14.409 3.624 1.410 1.00 90.38 81 ALA A C 1
ATOM 632 O O . ALA A 1 81 ? -14.381 2.399 1.291 1.00 90.38 81 ALA A O 1
ATOM 633 N N . PRO A 1 82 ? -14.750 4.415 0.376 1.00 91.50 82 PRO A N 1
ATOM 634 C CA . PRO A 1 82 ? -15.011 3.881 -0.955 1.00 91.50 82 PRO A CA 1
ATOM 635 C C . PRO A 1 82 ? -13.823 3.085 -1.505 1.00 91.50 82 PRO A C 1
ATOM 637 O O . PRO A 1 82 ? -12.666 3.377 -1.191 1.00 91.50 82 PRO A O 1
ATOM 640 N N . GLU A 1 83 ? -14.112 2.131 -2.388 1.00 89.56 83 GLU A N 1
ATOM 641 C CA . GLU A 1 83 ? -13.093 1.340 -3.077 1.00 89.56 83 GLU A CA 1
ATOM 642 C C . GLU A 1 83 ? -12.041 2.247 -3.745 1.00 89.56 83 GLU A C 1
ATOM 644 O O . GLU A 1 83 ? -12.365 3.268 -4.361 1.00 89.56 83 GLU A O 1
ATOM 649 N N . GLY A 1 84 ? -10.762 1.918 -3.550 1.00 90.56 84 GLY A N 1
ATOM 650 C CA . GLY A 1 84 ? -9.630 2.725 -4.016 1.00 90.56 84 GLY A CA 1
ATOM 651 C C . GLY A 1 84 ? -9.301 3.956 -3.158 1.00 90.56 84 GLY A C 1
ATOM 652 O O . GLY A 1 84 ? -8.327 4.646 -3.448 1.00 90.56 84 GLY A O 1
ATOM 653 N N . LYS A 1 85 ? -10.075 4.241 -2.101 1.00 93.00 85 LYS A N 1
ATOM 654 C CA . LYS A 1 85 ? -9.819 5.323 -1.124 1.00 93.00 85 LYS A CA 1
ATOM 655 C C . LYS A 1 85 ? -9.680 4.827 0.316 1.00 93.00 85 LYS A C 1
ATOM 657 O O . LYS A 1 85 ? -9.545 5.631 1.232 1.00 93.00 85 LYS A O 1
ATOM 662 N N . ASN A 1 86 ? -9.702 3.514 0.502 1.00 94.62 86 ASN A N 1
ATOM 663 C CA . ASN A 1 86 ? -9.498 2.824 1.771 1.00 94.62 86 ASN A CA 1
ATOM 664 C C . ASN A 1 86 ? -8.052 2.844 2.261 1.00 94.62 86 ASN A C 1
ATOM 666 O O . ASN A 1 86 ? -7.830 2.557 3.426 1.00 94.62 86 ASN A O 1
ATOM 670 N N . VAL A 1 87 ? -7.082 3.220 1.425 1.00 95.94 87 VAL A N 1
ATOM 671 C CA . VAL A 1 87 ? -5.680 3.409 1.819 1.00 95.94 87 VAL A CA 1
ATOM 672 C C . VAL A 1 87 ? -5.275 4.855 1.566 1.00 95.94 87 VAL A C 1
ATOM 674 O O . VAL A 1 87 ? -5.357 5.341 0.439 1.00 95.94 87 VAL A O 1
ATOM 677 N N . ILE A 1 88 ? -4.778 5.532 2.600 1.00 95.12 88 ILE A N 1
ATOM 678 C CA . ILE A 1 88 ? -4.210 6.878 2.488 1.00 95.12 88 ILE A CA 1
ATOM 679 C C . ILE A 1 88 ? -2.804 6.842 3.071 1.00 95.12 88 ILE A C 1
ATOM 681 O O . ILE A 1 88 ? -2.626 6.543 4.247 1.00 95.12 88 ILE A O 1
ATOM 685 N N . VAL A 1 89 ? -1.799 7.172 2.258 1.00 96.06 89 VAL A N 1
ATOM 686 C CA . VAL A 1 89 ? -0.394 7.228 2.681 1.00 96.06 89 VAL A CA 1
ATOM 687 C C . VAL A 1 89 ? 0.195 8.583 2.315 1.00 96.06 89 VAL A C 1
ATOM 689 O O . VAL A 1 89 ? 0.187 8.990 1.154 1.00 96.06 89 VAL A O 1
ATOM 692 N N . ASN A 1 90 ? 0.755 9.275 3.303 1.00 94.88 90 ASN A N 1
ATOM 693 C CA . ASN A 1 90 ? 1.577 10.450 3.085 1.00 94.88 90 ASN A CA 1
ATOM 694 C C . ASN A 1 90 ? 2.998 10.019 2.704 1.00 94.88 90 ASN A C 1
ATOM 696 O O . ASN A 1 90 ? 3.868 9.833 3.555 1.00 94.88 90 ASN A O 1
ATOM 700 N N . VAL A 1 91 ? 3.239 9.901 1.401 1.00 92.25 91 VAL A N 1
ATOM 701 C CA . VAL A 1 91 ? 4.526 9.455 0.847 1.00 92.25 91 VAL A CA 1
ATOM 702 C C . VAL A 1 91 ? 5.687 10.366 1.260 1.00 92.25 91 VAL A C 1
ATOM 704 O O . VAL A 1 91 ? 6.802 9.887 1.434 1.00 92.25 91 VAL A O 1
ATOM 707 N N . THR A 1 92 ? 5.434 11.660 1.492 1.00 91.00 92 THR A N 1
ATOM 708 C CA . THR A 1 92 ? 6.478 12.605 1.929 1.00 91.00 92 THR A CA 1
ATOM 709 C C . THR A 1 92 ? 6.926 12.389 3.376 1.00 91.00 92 THR A C 1
ATOM 711 O O . THR A 1 92 ? 8.019 12.810 3.744 1.00 91.00 92 THR A O 1
ATOM 714 N N . ALA A 1 93 ? 6.113 11.707 4.189 1.00 92.50 93 ALA A N 1
ATOM 715 C CA . ALA A 1 93 ? 6.462 11.333 5.557 1.00 92.50 93 ALA A CA 1
ATOM 716 C C . ALA A 1 93 ? 7.241 10.007 5.639 1.00 92.50 93 ALA A C 1
ATOM 718 O O . ALA A 1 93 ? 7.749 9.669 6.710 1.00 92.50 93 ALA A O 1
ATOM 719 N N . VAL A 1 94 ? 7.336 9.252 4.538 1.00 93.12 94 VAL A N 1
ATOM 720 C CA . VAL A 1 94 ? 8.072 7.984 4.475 1.00 93.12 94 VAL A CA 1
ATOM 721 C C . VAL A 1 94 ? 9.565 8.257 4.300 1.00 93.12 94 VAL A C 1
ATOM 723 O O . VAL A 1 94 ? 9.970 9.031 3.431 1.00 93.12 94 VAL A O 1
ATOM 726 N N . LEU A 1 95 ? 10.389 7.586 5.106 1.00 91.69 95 LEU A N 1
ATOM 727 C CA . LEU A 1 95 ? 11.833 7.535 4.90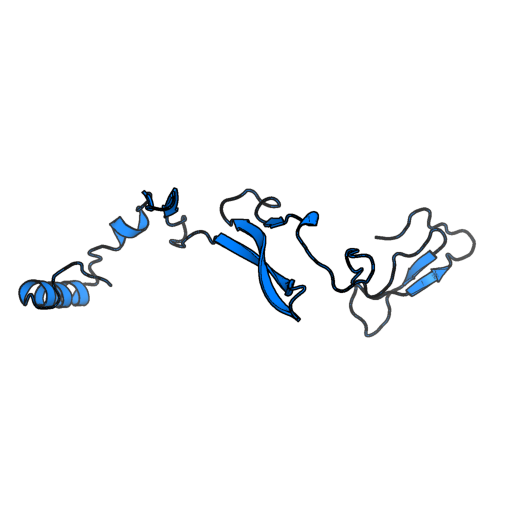7 1.00 91.69 95 LEU A CA 1
ATOM 728 C C . LEU A 1 95 ? 12.211 6.210 4.250 1.00 91.69 95 LEU A C 1
ATOM 730 O O . LEU A 1 95 ? 12.036 5.129 4.818 1.00 91.69 95 LEU A O 1
ATOM 734 N N . TRP A 1 96 ? 12.744 6.321 3.042 1.00 90.44 96 TRP A N 1
ATOM 735 C CA . TRP A 1 96 ? 13.266 5.226 2.248 1.00 90.44 96 TRP A CA 1
ATOM 736 C C . TRP A 1 96 ? 14.753 5.010 2.554 1.00 90.44 96 TRP A C 1
ATOM 738 O O . TRP A 1 96 ? 15.478 5.964 2.832 1.00 90.44 96 TRP A O 1
ATOM 748 N N . PRO A 1 97 ? 15.255 3.769 2.461 1.00 81.06 97 PRO A N 1
ATOM 749 C CA . PRO A 1 97 ? 16.652 3.447 2.762 1.00 81.06 97 PRO A CA 1
ATOM 750 C C . PRO A 1 97 ? 17.662 3.950 1.709 1.00 81.06 97 PRO A C 1
ATOM 752 O O . PRO A 1 97 ? 18.842 3.612 1.785 1.00 81.06 97 PRO A O 1
ATOM 755 N N . SER A 1 98 ? 17.232 4.724 0.709 1.00 78.81 98 SER A N 1
ATOM 756 C CA . SER A 1 98 ? 18.096 5.255 -0.348 1.00 78.81 98 SER A CA 1
ATOM 757 C C . SER A 1 98 ? 18.771 6.564 0.081 1.00 78.81 98 SER A C 1
ATOM 759 O O . SER A 1 98 ? 18.194 7.365 0.812 1.00 78.81 98 SER A O 1
ATOM 761 N N . GLN A 1 99 ? 19.990 6.825 -0.411 1.00 71.69 99 GLN A N 1
ATOM 762 C CA . GLN A 1 99 ? 20.721 8.074 -0.117 1.00 71.69 99 GLN A CA 1
ATOM 763 C C . GLN A 1 99 ? 19.955 9.331 -0.566 1.00 71.69 99 GLN A C 1
ATOM 765 O O . GLN A 1 99 ? 20.139 10.408 -0.011 1.00 71.69 99 GLN A O 1
ATOM 770 N N . THR A 1 100 ? 19.089 9.184 -1.569 1.00 80.12 100 THR A N 1
ATOM 771 C CA . THR A 1 100 ? 18.274 10.250 -2.161 1.00 80.12 100 THR A CA 1
ATOM 772 C C . THR A 1 100 ? 16.852 10.309 -1.598 1.00 80.12 100 THR A C 1
ATOM 774 O O . THR A 1 100 ? 16.067 11.143 -2.043 1.00 80.12 100 THR A O 1
ATOM 777 N N . ASN A 1 101 ? 16.498 9.433 -0.648 1.00 82.38 101 ASN A N 1
ATOM 778 C CA . ASN A 1 101 ? 15.136 9.249 -0.132 1.00 82.38 101 ASN A CA 1
ATOM 779 C C . ASN A 1 101 ? 14.071 9.066 -1.238 1.00 82.38 101 ASN A C 1
ATOM 781 O O . ASN A 1 101 ? 12.923 9.490 -1.108 1.00 82.38 101 ASN A O 1
ATOM 785 N N . GLN A 1 102 ? 14.459 8.456 -2.356 1.00 87.44 102 GLN A N 1
ATOM 786 C CA . GLN A 1 102 ? 13.568 8.145 -3.469 1.00 87.44 102 GLN A CA 1
ATOM 787 C C . GLN A 1 102 ? 12.843 6.820 -3.239 1.00 87.44 102 GLN A C 1
ATOM 789 O O . GLN A 1 102 ? 13.408 5.884 -2.661 1.00 87.44 102 GLN A O 1
ATOM 794 N N . ILE A 1 103 ? 11.608 6.751 -3.744 1.00 90.44 103 ILE A N 1
ATOM 795 C CA . ILE A 1 103 ? 10.785 5.541 -3.741 1.00 90.44 103 ILE A CA 1
ATOM 796 C C . ILE A 1 103 ? 11.531 4.448 -4.522 1.00 90.44 103 ILE A C 1
ATOM 798 O O . ILE A 1 103 ? 11.903 4.678 -5.677 1.00 90.44 103 ILE A O 1
ATOM 802 N N . PRO A 1 104 ? 11.774 3.273 -3.922 1.00 90.62 104 PRO A N 1
ATOM 803 C CA . PRO A 1 104 ? 12.466 2.192 -4.601 1.00 90.62 104 PRO A CA 1
ATOM 804 C C . PRO A 1 104 ? 11.587 1.596 -5.702 1.00 90.62 104 PRO A C 1
ATOM 806 O O . PRO A 1 104 ? 10.395 1.355 -5.514 1.00 90.62 104 PRO A O 1
ATOM 809 N N . VAL A 1 105 ? 12.202 1.305 -6.844 1.00 91.25 105 VAL A N 1
ATOM 810 C CA . VAL A 1 105 ? 11.558 0.554 -7.923 1.00 91.25 105 VAL A CA 1
ATOM 811 C C . VAL A 1 105 ? 11.685 -0.938 -7.611 1.00 91.25 105 VAL A C 1
ATOM 813 O O . VAL A 1 105 ? 12.794 -1.445 -7.463 1.00 91.25 105 VAL A O 1
ATOM 816 N N . SER A 1 106 ? 10.554 -1.641 -7.515 1.00 92.88 106 SER A N 1
ATOM 817 C CA . SER A 1 106 ? 10.494 -3.074 -7.189 1.00 92.88 106 SER A CA 1
ATOM 818 C C . SER A 1 106 ? 9.854 -3.878 -8.324 1.00 92.88 106 SER A C 1
ATOM 820 O O . SER A 1 106 ? 8.815 -4.511 -8.140 1.00 92.88 106 SER A O 1
ATOM 822 N N . VAL A 1 107 ? 10.464 -3.834 -9.510 1.00 93.94 107 VAL A N 1
ATOM 823 C CA . VAL A 1 107 ? 10.033 -4.603 -10.693 1.00 93.94 107 VAL A CA 1
ATOM 824 C C . VAL A 1 107 ? 11.065 -5.672 -11.044 1.00 93.94 107 VAL A C 1
ATOM 826 O O . VAL A 1 107 ? 12.262 -5.460 -10.864 1.00 93.94 107 VAL A O 1
ATOM 829 N N . CYS A 1 108 ? 10.607 -6.813 -11.563 1.00 94.44 108 CYS A N 1
ATOM 830 C CA . CYS A 1 108 ? 11.495 -7.891 -12.013 1.00 94.44 108 CYS A CA 1
ATOM 831 C C . CYS A 1 108 ? 12.260 -7.508 -13.286 1.00 94.44 108 CYS A C 1
ATOM 833 O O . CYS A 1 108 ? 13.451 -7.780 -13.435 1.00 94.44 108 CYS A O 1
ATOM 835 N N . THR A 1 109 ? 11.569 -6.851 -14.214 1.00 93.81 109 THR A N 1
ATOM 836 C CA . THR A 1 109 ? 12.136 -6.321 -15.451 1.00 93.81 109 THR A CA 1
ATOM 837 C C . THR A 1 109 ? 11.591 -4.915 -15.652 1.00 93.81 109 THR A C 1
ATOM 839 O O . THR A 1 109 ? 10.413 -4.665 -15.401 1.00 93.81 109 THR A O 1
ATOM 842 N N . GLN A 1 110 ? 12.450 -3.979 -16.055 1.00 93.44 110 GLN A N 1
ATOM 843 C CA . GLN A 1 110 ? 12.006 -2.629 -16.405 1.00 93.44 110 GLN A CA 1
ATOM 844 C C . GLN A 1 110 ? 11.097 -2.664 -17.641 1.00 93.44 110 GLN A C 1
ATOM 846 O O . GLN A 1 110 ? 11.204 -3.568 -18.471 1.00 93.44 110 GLN A O 1
ATOM 851 N N . SER A 1 111 ? 10.228 -1.663 -17.780 1.00 92.62 111 SER A N 1
ATOM 852 C CA . SER A 1 111 ? 9.380 -1.510 -18.963 1.00 92.62 111 SER A CA 1
ATOM 853 C C . SER A 1 111 ? 10.217 -1.469 -20.242 1.00 92.62 111 SER A C 1
ATOM 855 O O . SER A 1 111 ? 11.226 -0.760 -20.327 1.00 92.62 111 SER A O 1
ATOM 857 N N . CYS A 1 112 ? 9.788 -2.233 -21.247 1.00 93.00 112 CYS A N 1
ATOM 858 C CA . CYS A 1 112 ? 10.457 -2.259 -22.540 1.00 93.00 112 CYS A CA 1
ATOM 859 C C . CYS A 1 112 ? 10.309 -0.910 -23.235 1.00 93.00 112 CYS A C 1
ATOM 861 O O . CYS A 1 112 ? 9.220 -0.343 -23.255 1.00 93.00 112 CYS A O 1
ATOM 863 N N . GLN A 1 113 ? 11.405 -0.413 -23.801 1.00 93.25 113 GLN A N 1
ATOM 864 C CA . GLN A 1 113 ? 11.412 0.822 -24.578 1.00 93.25 113 GLN A CA 1
ATOM 865 C C . GLN A 1 113 ? 10.716 0.621 -25.936 1.00 93.25 113 GLN A C 1
ATOM 867 O O . GLN A 1 113 ? 10.620 -0.521 -26.402 1.00 93.25 113 GLN A O 1
ATOM 872 N N . PRO A 1 114 ? 10.276 1.704 -26.603 1.00 94.19 114 PRO A N 1
ATOM 873 C CA . PRO A 1 114 ? 9.745 1.619 -27.959 1.00 94.19 114 PRO A CA 1
ATOM 874 C C . PRO A 1 114 ? 10.722 0.894 -28.898 1.00 94.19 114 PRO A C 1
ATOM 876 O O . PRO A 1 114 ? 11.940 1.053 -28.800 1.00 94.19 114 PRO A O 1
ATOM 879 N N . GLY A 1 115 ? 10.184 0.067 -29.793 1.00 92.62 115 GLY A N 1
ATOM 880 C CA . GLY A 1 115 ? 10.946 -0.838 -30.661 1.00 92.62 115 GLY A CA 1
ATOM 881 C C . GLY A 1 115 ? 11.231 -2.220 -30.061 1.00 92.62 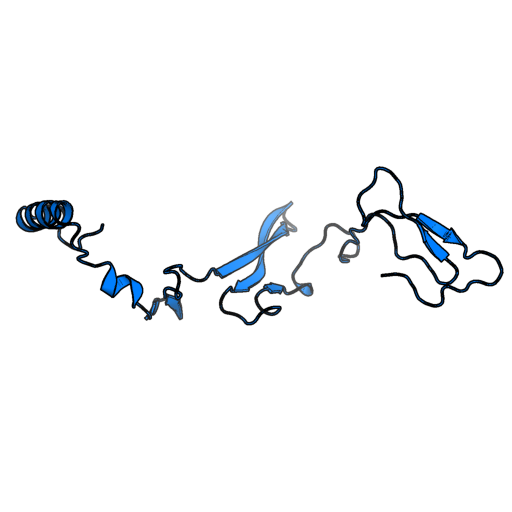115 GLY A C 1
ATOM 882 O O . GLY A 1 115 ? 11.830 -3.052 -30.742 1.00 92.62 115 GLY A O 1
ATOM 883 N N . PHE A 1 116 ? 10.786 -2.488 -28.828 1.00 93.81 116 PHE A N 1
ATOM 884 C CA . PHE A 1 116 ? 10.862 -3.802 -28.186 1.00 93.81 116 PHE A CA 1
ATOM 885 C C . PHE A 1 116 ? 9.472 -4.297 -27.767 1.00 93.81 116 PHE A C 1
ATOM 887 O O . PHE A 1 116 ? 8.612 -3.511 -27.361 1.00 93.81 116 PHE A O 1
ATOM 894 N N . TRP A 1 117 ? 9.266 -5.612 -27.820 1.00 91.38 117 TRP A N 1
ATOM 895 C CA . TRP A 1 117 ? 8.076 -6.293 -27.311 1.00 91.38 117 TRP A CA 1
ATOM 896 C C . TRP A 1 117 ? 8.423 -7.177 -26.106 1.00 91.38 117 TRP A C 1
ATOM 898 O O . TRP A 1 117 ? 9.575 -7.584 -25.922 1.00 91.38 117 TRP A O 1
ATOM 908 N N . LYS A 1 118 ? 7.422 -7.451 -25.261 1.00 93.00 118 LYS A N 1
ATOM 909 C CA . LYS A 1 118 ? 7.564 -8.289 -24.063 1.00 93.00 118 LYS A CA 1
ATOM 910 C C . LYS A 1 118 ? 7.424 -9.764 -24.429 1.00 93.00 118 LYS A C 1
ATOM 912 O O . LYS A 1 118 ? 6.322 -10.223 -24.721 1.00 93.00 118 LYS A O 1
ATOM 917 N N . ALA A 1 119 ? 8.517 -10.511 -24.359 1.00 92.56 119 ALA A N 1
ATOM 918 C CA . ALA A 1 119 ? 8.511 -11.959 -24.511 1.00 92.56 119 ALA A CA 1
ATOM 919 C C . ALA A 1 119 ? 8.421 -12.651 -23.145 1.00 92.56 119 ALA A C 1
ATOM 921 O O . ALA A 1 119 ? 9.123 -12.283 -22.198 1.00 92.56 119 ALA A O 1
ATOM 922 N N . VAL A 1 120 ? 7.570 -13.676 -23.054 1.00 93.44 120 VAL A N 1
ATOM 923 C CA . VAL A 1 120 ? 7.450 -14.518 -21.857 1.00 93.44 120 VAL A CA 1
ATOM 924 C C . VAL A 1 120 ? 8.775 -15.234 -21.616 1.00 93.44 120 VAL A C 1
ATOM 926 O O . VAL A 1 120 ? 9.350 -15.821 -22.532 1.00 93.44 120 VAL A O 1
ATOM 929 N N . LYS A 1 121 ? 9.251 -15.203 -20.372 1.00 94.31 121 LYS A N 1
ATOM 930 C CA . LYS A 1 121 ? 10.423 -15.965 -19.950 1.00 94.31 121 LYS A CA 1
ATOM 931 C C . LYS A 1 121 ? 9.951 -17.285 -19.342 1.00 94.31 121 LYS A C 1
ATOM 933 O O . LYS A 1 121 ? 9.336 -17.295 -18.279 1.00 94.31 121 LYS A O 1
ATOM 938 N N . GLU A 1 122 ? 10.187 -18.396 -20.039 1.00 93.62 122 GLU A N 1
ATOM 939 C CA . GLU A 1 122 ? 9.788 -19.722 -19.554 1.00 93.62 122 GLU A CA 1
ATOM 940 C C . GLU A 1 122 ? 10.377 -20.010 -18.165 1.00 93.62 122 GLU A C 1
ATOM 942 O O . GLU A 1 122 ? 11.551 -19.748 -17.903 1.00 93.62 122 GLU A O 1
ATOM 947 N N . GLY A 1 123 ? 9.545 -20.552 -17.274 1.00 94.06 123 GLY A N 1
ATOM 948 C CA . GLY A 1 123 ? 9.925 -20.870 -15.896 1.00 94.06 123 GLY A CA 1
ATOM 949 C C . GLY A 1 123 ? 9.873 -19.695 -14.913 1.00 94.06 123 GLY A C 1
ATOM 950 O O . GLY A 1 123 ? 10.096 -19.915 -13.726 1.00 94.06 123 GLY A O 1
ATOM 951 N N . GLU A 1 124 ? 9.548 -18.479 -15.361 1.00 95.81 124 GLU A N 1
ATOM 952 C CA . GLU A 1 124 ? 9.475 -17.282 -14.512 1.00 95.81 124 GLU A CA 1
ATOM 953 C C . GLU A 1 124 ? 8.030 -16.781 -14.321 1.00 95.81 124 GLU A C 1
ATOM 955 O O . GLU A 1 124 ? 7.145 -17.097 -15.123 1.00 95.81 124 GLU A O 1
ATOM 960 N N . PRO A 1 125 ? 7.756 -15.982 -13.271 1.00 94.69 125 PRO A N 1
ATOM 961 C CA . PRO A 1 125 ? 6.455 -15.342 -13.080 1.00 94.69 125 PRO A CA 1
ATOM 962 C C . PRO A 1 125 ? 6.102 -14.362 -14.207 1.00 94.69 125 PRO A C 1
ATOM 964 O O . PRO A 1 125 ? 6.977 -13.758 -14.818 1.00 94.69 125 PRO A O 1
ATOM 967 N N . ALA A 1 126 ? 4.806 -14.099 -14.406 1.00 92.19 126 ALA A N 1
ATOM 968 C CA . ALA A 1 126 ? 4.308 -13.237 -15.488 1.00 92.19 126 ALA A CA 1
ATOM 969 C C . ALA A 1 126 ? 4.862 -11.794 -15.486 1.00 92.19 126 ALA A C 1
ATOM 971 O O . ALA A 1 126 ? 4.921 -11.157 -16.534 1.00 92.19 126 ALA A O 1
ATOM 972 N N . CYS A 1 127 ? 5.280 -11.266 -14.331 1.00 93.38 127 CYS A N 1
ATOM 973 C CA . CYS A 1 127 ? 5.892 -9.937 -14.225 1.00 93.38 127 CYS A CA 1
ATOM 974 C C . CYS A 1 127 ? 7.369 -9.891 -14.664 1.00 93.38 127 CYS A C 1
ATOM 976 O O . CYS A 1 127 ? 7.948 -8.807 -14.734 1.00 93.38 127 CYS A O 1
ATOM 978 N N . CYS A 1 128 ? 7.979 -11.044 -14.942 1.00 95.31 128 CYS A N 1
ATOM 979 C CA . CYS A 1 128 ? 9.344 -11.187 -15.427 1.00 95.31 128 CYS A CA 1
ATOM 980 C C . CYS A 1 128 ? 9.318 -11.545 -16.915 1.00 95.31 128 CYS A C 1
ATOM 982 O O . CYS A 1 128 ? 8.832 -12.604 -17.311 1.00 95.31 128 CYS A O 1
ATOM 984 N N . PHE A 1 129 ? 9.868 -10.674 -17.751 1.00 94.44 129 PHE A N 1
ATOM 985 C CA . PHE A 1 129 ? 9.827 -10.831 -19.203 1.00 94.44 129 PHE A CA 1
ATOM 986 C C . PHE A 1 129 ? 11.156 -10.422 -19.833 1.00 94.44 129 PHE A C 1
ATOM 988 O O . PHE A 1 129 ? 12.041 -9.874 -19.178 1.00 94.44 129 PHE A O 1
ATOM 995 N N . LEU A 1 130 ? 11.315 -10.712 -21.120 1.00 94.94 130 LEU A N 1
ATOM 996 C CA . LEU A 1 130 ? 12.439 -10.240 -21.920 1.00 94.94 130 LEU A CA 1
ATOM 997 C C . LEU A 1 130 ? 11.957 -9.147 -22.869 1.00 94.94 130 LEU A C 1
ATOM 999 O O . LEU A 1 130 ? 10.912 -9.290 -23.498 1.00 94.94 130 LEU A O 1
ATOM 1003 N N . CYS A 1 131 ? 12.732 -8.075 -22.999 1.00 94.75 131 CYS A N 1
ATOM 1004 C CA . CYS A 1 131 ? 12.510 -7.084 -24.046 1.00 94.75 131 CYS A CA 1
ATOM 1005 C C . CYS A 1 131 ? 13.236 -7.538 -25.311 1.00 94.75 131 CYS A C 1
ATOM 1007 O O . CYS A 1 131 ? 14.465 -7.506 -25.370 1.00 94.75 131 CYS A O 1
ATOM 1009 N N . VAL A 1 132 ? 12.476 -7.980 -26.311 1.00 94.56 132 VAL A N 1
ATOM 1010 C CA . VAL A 1 132 ? 13.000 -8.488 -27.586 1.00 94.56 132 VAL A CA 1
ATOM 1011 C C . VAL A 1 132 ? 12.733 -7.444 -28.672 1.00 94.56 132 VAL A C 1
ATOM 1013 O O . VAL A 1 132 ? 11.634 -6.891 -28.699 1.00 94.56 132 VAL A O 1
ATOM 1016 N N . PRO A 1 133 ? 13.705 -7.117 -29.543 1.00 95.06 133 PRO A N 1
ATOM 1017 C CA . PRO A 1 133 ? 13.488 -6.136 -30.599 1.00 95.06 133 PRO A CA 1
ATOM 1018 C C . PRO A 1 133 ? 12.361 -6.585 -31.530 1.00 95.06 133 PRO A C 1
ATOM 1020 O O . PRO A 1 133 ? 12.229 -7.775 -31.835 1.00 95.06 133 PRO A O 1
ATOM 1023 N N . CYS A 1 134 ? 11.553 -5.628 -31.981 1.00 93.38 134 CYS A N 1
ATOM 1024 C CA . CYS A 1 134 ? 10.532 -5.892 -32.983 1.00 93.38 134 CYS A CA 1
ATOM 1025 C C . CYS A 1 134 ? 11.186 -6.446 -34.259 1.00 93.38 134 CYS A C 1
ATOM 1027 O O . CYS A 1 134 ? 12.220 -5.926 -34.700 1.00 93.38 134 CYS A O 1
ATOM 1029 N N . PRO A 1 135 ? 10.610 -7.498 -34.861 1.00 93.06 135 PRO A N 1
ATOM 1030 C CA . PRO A 1 135 ? 11.079 -7.989 -36.143 1.00 93.06 135 PRO A CA 1
ATOM 1031 C C . PRO A 1 135 ? 10.844 -6.939 -37.234 1.00 93.06 135 PRO A C 1
ATOM 1033 O O . PRO A 1 135 ? 10.077 -5.984 -37.088 1.00 93.06 135 PRO A O 1
ATOM 1036 N N . GLN A 1 136 ? 11.532 -7.110 -38.359 1.00 91.88 136 GLN A N 1
ATOM 1037 C CA . GLN A 1 136 ? 11.446 -6.168 -39.465 1.00 91.88 136 GLN A CA 1
ATOM 1038 C C . GLN A 1 136 ? 10.002 -6.058 -39.980 1.00 91.88 136 GLN A C 1
ATOM 1040 O O . GLN A 1 136 ? 9.401 -7.054 -40.368 1.00 91.88 136 GLN A O 1
ATOM 1045 N N . GLY A 1 137 ? 9.468 -4.834 -40.012 1.00 89.50 137 GLY A N 1
ATOM 1046 C CA . GLY A 1 137 ? 8.089 -4.556 -40.428 1.00 89.50 137 GLY A CA 1
ATOM 1047 C C . GLY A 1 137 ? 7.085 -4.446 -39.276 1.00 89.50 137 GLY A C 1
ATOM 1048 O O . GLY A 1 137 ? 5.952 -4.038 -39.518 1.00 89.50 137 GLY A O 1
ATOM 1049 N N . GLU A 1 138 ? 7.496 -4.732 -38.039 1.00 91.38 138 GLU A N 1
ATOM 1050 C CA . GLU A 1 138 ? 6.685 -4.527 -36.838 1.00 91.38 138 GLU A CA 1
ATOM 1051 C C . GLU A 1 138 ? 7.174 -3.322 -36.028 1.00 91.38 138 GLU A C 1
ATOM 1053 O O . GLU A 1 138 ? 8.348 -2.948 -36.067 1.00 91.38 138 GLU A O 1
ATOM 1058 N N . ILE A 1 139 ? 6.256 -2.694 -35.292 1.00 87.62 139 ILE A N 1
ATOM 1059 C CA . ILE A 1 139 ? 6.526 -1.497 -34.494 1.00 87.62 139 ILE A CA 1
ATOM 1060 C C . ILE A 1 139 ? 5.905 -1.676 -33.109 1.00 87.62 139 ILE A C 1
ATOM 1062 O O . ILE A 1 139 ? 4.744 -2.057 -32.985 1.00 87.62 139 ILE A O 1
ATOM 1066 N N . SER A 1 140 ? 6.671 -1.322 -32.079 1.00 90.00 140 SER A N 1
ATOM 1067 C CA . SER A 1 140 ? 6.188 -1.084 -30.719 1.00 90.00 140 SER A CA 1
ATOM 1068 C C . SER A 1 140 ? 6.408 0.392 -30.409 1.00 90.00 140 SER A C 1
ATOM 1070 O O . SER A 1 140 ? 7.552 0.841 -30.345 1.00 90.00 140 SER A O 1
ATOM 1072 N N . ASN A 1 141 ? 5.327 1.165 -30.316 1.00 88.06 141 ASN A N 1
ATOM 1073 C CA . ASN A 1 141 ? 5.399 2.630 -30.247 1.00 88.06 141 ASN A CA 1
ATOM 1074 C C . ASN A 1 141 ? 5.226 3.182 -28.823 1.00 88.06 141 ASN A C 1
ATOM 1076 O O . ASN A 1 141 ? 5.337 4.384 -28.602 1.00 88.06 141 ASN A O 1
ATOM 1080 N N . GLU A 1 142 ? 4.956 2.304 -27.864 1.00 83.06 142 GLU A N 1
ATOM 1081 C CA . GLU A 1 142 ? 4.691 2.642 -26.471 1.00 83.06 142 GLU A CA 1
ATOM 1082 C C . GLU A 1 142 ? 5.655 1.865 -25.572 1.00 83.06 142 GLU A C 1
ATOM 1084 O O . GLU A 1 142 ? 6.073 0.751 -25.893 1.00 83.06 142 GLU A O 1
ATOM 1089 N N . THR A 1 143 ? 6.023 2.450 -24.432 1.00 79.12 143 THR A N 1
ATOM 1090 C CA . THR A 1 143 ? 6.685 1.701 -23.361 1.00 79.12 143 THR A CA 1
ATOM 1091 C C . THR A 1 143 ? 5.689 0.716 -22.769 1.00 79.12 143 THR A C 1
ATOM 1093 O O . THR A 1 143 ? 4.656 1.133 -22.256 1.00 79.12 143 THR A O 1
ATOM 1096 N N . GLY A 1 144 ? 5.989 -0.581 -22.826 1.00 62.69 144 GLY A N 1
ATOM 1097 C CA . GLY A 1 144 ? 5.073 -1.594 -22.307 1.00 62.69 144 GLY A CA 1
ATOM 1098 C C . GLY A 1 144 ? 4.972 -1.538 -20.779 1.00 62.69 144 GLY A C 1
ATOM 1099 O O . GLY A 1 144 ? 5.937 -1.897 -20.095 1.00 62.69 144 GLY A O 1
ATOM 1100 N N . GLU A 1 145 ? 3.809 -1.145 -20.254 1.00 48.09 145 GLU A N 1
ATOM 1101 C CA . GLU A 1 145 ? 3.396 -1.342 -18.849 1.00 48.09 145 GLU A CA 1
ATOM 1102 C C . GLU A 1 145 ? 3.066 -2.802 -18.553 1.00 48.09 145 GLU A C 1
ATOM 1104 O O . GLU A 1 145 ? 2.543 -3.506 -19.450 1.00 48.09 145 GLU A O 1
#

Organism: Pleurodeles waltl (NCBI:txid8319)

Sequence (145 aa):
MGIIGDASSSCSIAMARVLGLYRLPQITQYIKKVHFKNKVGEEVFFNQNGEVPAQYDIVNWQRSTEGGIRPVTVGGYDDRAPEGKNVIVNVTAVLWPSQTNQIPVSVCTQSCQPGFWKAVKEGEPACCFLCVPCPQGEISNETGE

Foldseek 3Di:
DDFPDPPPDPVSVVVVVVCVVVVPDPCVVVQQADWDADPVGDTFHADPVRHTWDKAFDWAFDQDPVGDTDTDGQWMATSPDPPPPRTDGNLVPHQDPDPVSDDDDDAQDFFADKQWDWADDPPDDPSHTDTHGDPPPDTRGDGHD

InterPro domains:
  IPR000068 GPCR, family 3, extracellular calcium-sensing receptor-related [PTHR24061] (26-143)
  IPR004073 GPCR, family 3, vomeronasal receptor, type 2 [PR01535] (56-73)
  IPR004073 GPCR, family 3, vomeronasal receptor, type 2 [PR01535] (113-126)
  IPR004073 GPCR, family 3, vomeronasal receptor, type 2 [PR01535] (135-145)
  IPR011500 GPCR, family 3, nine cysteines domain [PF07562] (103-143)
  IPR028082 Periplasmic binding protein-like I [SSF53822] (26-97)
  IPR038550 GPCR, family 3, nine cysteines domain superfamily [G3DSA:2.10.50.30] (105-145)

Secondary structure (DSSP, 8-state):
----S-TT-HHHHHHHHHHHHTT--SSHHHHTT-EEE-TTS-EEE--TTSPPPPEEEEEEEEE-TTS-EEEEEEEEEETTSPTT-SEEE-GGGPPPSSTT-PPPP--SSPPBPTTEEEEE-TTS-TT-EEEEEPPTT----S-B-